Protein AF-A0A963V529-F1 (afdb_monomer)

Solvent-accessible surface area (backbone atoms only — not comparable to full-atom values): 6537 Å² total; per-residue (Å²): 136,80,77,86,58,84,47,47,25,36,39,37,42,40,53,85,69,39,52,60,66,61,53,42,55,56,46,49,71,38,91,58,38,43,53,49,37,35,56,44,41,83,88,48,21,21,48,90,95,41,72,45,50,96,84,39,33,52,70,54,32,70,77,38,51,63,60,51,53,52,48,42,47,70,38,88,52,44,18,30,31,42,45,43,93,80,27,54,68,83,51,53,61,57,53,73,71,33,88,37,36,42,80,42,80,50,76,58,62,66,81,70,40,79,109

Nearest PDB structures (foldseek):
  3trf-assembly1_A  TM=5.074E-01  e=8.891E-01  Coxiella burnetii
  6b4y-assembly1_A  TM=4.687E-01  e=2.104E+00  Schistosoma mansoni
  6h78-assembly5_I  TM=2.292E-01  e=4.081E+00  Homo sapiens
  6h78-assembly6_L  TM=2.900E-01  e=7.915E+00  Homo sapiens

pLDDT: mean 92.96, std 10.65, range [39.31, 98.69]

Structure (mmCIF, N/CA/C/O backbone):
data_AF-A0A963V529-F1
#
_entry.id   AF-A0A963V529-F1
#
loop_
_atom_site.group_PDB
_atom_site.id
_atom_site.type_symbol
_atom_site.label_atom_id
_atom_site.label_alt_id
_atom_site.label_comp_id
_atom_site.label_asym_id
_atom_site.label_entity_id
_atom_site.label_seq_id
_atom_site.pdbx_PDB_ins_code
_atom_site.Cartn_x
_atom_site.Cartn_y
_atom_site.Cartn_z
_atom_site.occupancy
_atom_site.B_iso_or_equiv
_atom_site.auth_seq_id
_atom_site.auth_comp_id
_atom_site.auth_asym_id
_atom_site.auth_atom_id
_atom_site.pdbx_PDB_model_num
ATOM 1 N N . MET A 1 1 ? -10.910 10.519 20.630 1.00 39.31 1 MET A N 1
ATOM 2 C CA . MET A 1 1 ? -11.496 9.165 20.519 1.00 39.31 1 MET A CA 1
ATOM 3 C C . MET A 1 1 ? -12.323 9.102 19.244 1.00 39.31 1 MET A C 1
ATOM 5 O O . MET A 1 1 ? -13.489 9.469 19.258 1.00 39.31 1 MET A O 1
ATOM 9 N N . THR A 1 2 ? -11.707 8.739 18.123 1.00 46.22 2 THR A N 1
ATOM 10 C CA . THR A 1 2 ? -12.409 8.507 16.854 1.00 46.22 2 THR A CA 1
ATOM 11 C C . THR A 1 2 ? -13.068 7.131 16.920 1.00 46.22 2 THR A C 1
ATOM 13 O O . THR A 1 2 ? -12.417 6.146 17.265 1.00 46.22 2 THR A O 1
ATOM 16 N N . GLY A 1 3 ? -14.382 7.067 16.685 1.00 47.03 3 GLY A N 1
ATOM 17 C CA . GLY A 1 3 ? -15.131 5.810 16.685 1.00 47.03 3 GLY A CA 1
ATOM 18 C C . GLY A 1 3 ? -14.471 4.800 15.749 1.00 47.03 3 GLY A C 1
ATOM 19 O O . GLY A 1 3 ? -14.056 5.164 14.650 1.00 47.03 3 GLY A O 1
ATOM 20 N N . ALA A 1 4 ? -14.323 3.556 16.205 1.00 60.03 4 ALA A N 1
ATOM 21 C CA . ALA A 1 4 ? -13.649 2.512 15.446 1.00 60.03 4 ALA A CA 1
ATOM 22 C C . ALA A 1 4 ? -14.365 2.303 14.103 1.00 60.03 4 ALA A C 1
ATOM 24 O O . ALA A 1 4 ? -15.434 1.696 14.040 1.00 60.03 4 ALA A O 1
ATOM 25 N N . GLY A 1 5 ? -13.779 2.837 13.031 1.00 73.69 5 GLY A N 1
ATOM 26 C CA . GLY A 1 5 ? -14.250 2.604 11.675 1.00 73.69 5 GLY A CA 1
ATOM 27 C C . GLY A 1 5 ? -14.264 1.107 11.360 1.00 73.69 5 GLY A C 1
ATOM 28 O O . GLY A 1 5 ? -13.489 0.324 11.922 1.00 73.69 5 GLY A O 1
ATOM 29 N N . ARG A 1 6 ? -15.141 0.700 10.432 1.00 90.69 6 ARG A N 1
ATOM 30 C CA . ARG A 1 6 ? -15.253 -0.694 9.956 1.00 90.69 6 ARG A CA 1
ATOM 31 C C . ARG A 1 6 ? -13.898 -1.283 9.548 1.00 90.69 6 ARG A C 1
ATOM 33 O O . ARG A 1 6 ? -13.663 -2.477 9.724 1.00 90.69 6 ARG A O 1
ATOM 40 N N . PHE A 1 7 ? -13.015 -0.434 9.036 1.00 96.31 7 PHE A N 1
ATOM 41 C CA . PHE A 1 7 ? -11.695 -0.796 8.553 1.00 96.31 7 PHE A CA 1
ATOM 42 C C . PHE A 1 7 ? -10.591 -0.170 9.399 1.00 96.31 7 PHE A C 1
ATOM 44 O O . PHE A 1 7 ? -10.734 0.958 9.866 1.00 96.31 7 PHE A O 1
ATOM 51 N N . HIS A 1 8 ? -9.498 -0.910 9.576 1.00 96.12 8 HIS A N 1
ATOM 52 C CA . HIS A 1 8 ? -8.264 -0.420 10.208 1.00 96.12 8 HIS A CA 1
ATOM 53 C C . HIS A 1 8 ? -7.143 -0.177 9.190 1.00 96.12 8 HIS A C 1
ATOM 55 O O . HIS A 1 8 ? -6.201 0.552 9.473 1.00 96.12 8 HIS A O 1
ATOM 61 N N . SER A 1 9 ? -7.266 -0.742 7.989 1.00 98.06 9 SER A N 1
ATOM 62 C CA . SER A 1 9 ? -6.318 -0.555 6.894 1.00 98.06 9 SER A CA 1
ATOM 63 C C . SER A 1 9 ? -6.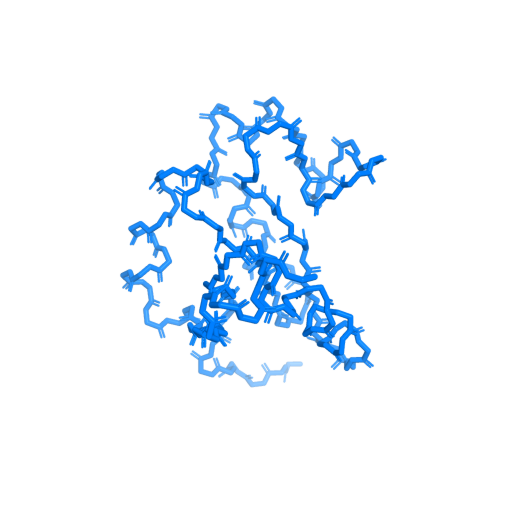989 -0.765 5.541 1.00 98.06 9 SER A C 1
ATOM 65 O O . SER A 1 9 ? -8.141 -1.207 5.463 1.00 98.06 9 SER A O 1
ATOM 67 N N . PHE A 1 10 ? -6.268 -0.471 4.462 1.00 98.56 10 PHE A N 1
ATOM 68 C CA . PHE A 1 10 ? -6.684 -0.805 3.103 1.00 98.56 10 PHE A CA 1
ATOM 69 C C . PHE A 1 10 ? -5.527 -1.318 2.242 1.00 98.56 10 PHE A C 1
ATOM 71 O O . PHE A 1 10 ? -4.362 -0.988 2.459 1.00 98.56 10 PHE A O 1
ATOM 78 N N . VAL A 1 11 ? -5.866 -2.095 1.217 1.00 98.69 11 VAL A N 1
ATOM 79 C CA . VAL A 1 11 ? -4.949 -2.533 0.164 1.00 98.69 11 VAL A CA 1
ATOM 80 C C . VAL A 1 11 ? -5.530 -2.186 -1.202 1.00 98.69 11 VAL A C 1
ATOM 82 O O . VAL A 1 11 ? -6.704 -2.446 -1.477 1.00 98.69 11 VAL A O 1
ATOM 85 N N . ILE A 1 12 ? -4.703 -1.600 -2.065 1.00 98.44 12 ILE A N 1
ATOM 86 C CA . ILE A 1 12 ? -5.017 -1.381 -3.476 1.00 98.44 12 ILE A CA 1
ATOM 87 C C . ILE A 1 12 ? -4.391 -2.528 -4.265 1.00 98.44 12 ILE A C 1
ATOM 89 O O . ILE A 1 12 ? -3.183 -2.541 -4.506 1.00 98.44 12 ILE A O 1
ATOM 93 N N . LEU A 1 13 ? -5.221 -3.492 -4.651 1.00 98.12 13 LEU A N 1
ATOM 94 C CA . LEU A 1 13 ? -4.851 -4.574 -5.554 1.00 98.12 13 LEU A CA 1
ATOM 95 C C . LEU A 1 13 ? -4.865 -4.028 -6.979 1.00 98.12 13 LEU A C 1
ATOM 97 O O . LEU A 1 13 ? -5.916 -3.635 -7.490 1.00 98.12 13 LEU A O 1
ATOM 101 N N . ALA A 1 14 ? -3.695 -3.967 -7.600 1.00 96.44 14 ALA A N 1
ATOM 102 C CA . ALA A 1 14 ? -3.530 -3.3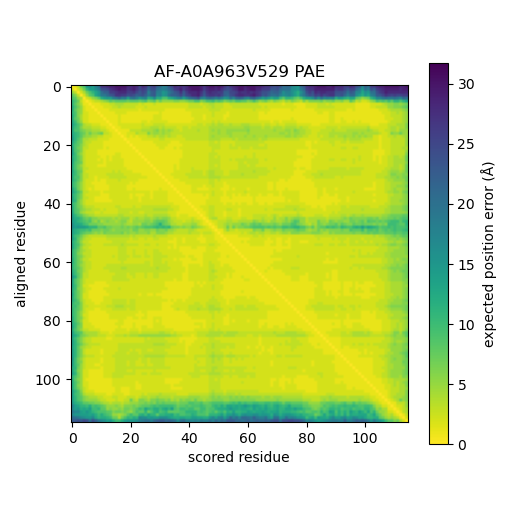68 -8.916 1.00 96.44 14 ALA A CA 1
ATOM 103 C C . ALA A 1 14 ? -2.371 -4.019 -9.680 1.00 96.44 14 ALA A C 1
ATOM 105 O O . ALA A 1 14 ? -1.675 -4.896 -9.177 1.00 96.44 14 ALA A O 1
ATOM 106 N N . ALA A 1 15 ? -2.157 -3.561 -10.908 1.00 93.06 15 ALA A N 1
ATOM 107 C CA . ALA A 1 15 ? -0.996 -3.905 -11.720 1.00 93.06 15 ALA A CA 1
ATOM 108 C C . ALA A 1 15 ? -0.331 -2.634 -12.270 1.00 93.06 15 ALA A C 1
ATOM 110 O O . ALA A 1 15 ? -0.842 -1.517 -12.105 1.00 93.06 15 ALA A O 1
ATOM 111 N N . MET A 1 16 ? 0.807 -2.790 -12.949 1.00 91.19 16 MET A N 1
ATOM 112 C CA . MET A 1 16 ? 1.465 -1.680 -13.637 1.00 91.19 16 MET A CA 1
ATOM 113 C C . MET A 1 16 ? 0.503 -0.986 -14.615 1.00 91.19 16 MET A C 1
ATOM 115 O O . MET A 1 16 ? -0.306 -1.630 -15.276 1.00 91.19 16 MET A O 1
ATOM 119 N N . ARG A 1 17 ? 0.598 0.349 -14.708 1.00 90.88 17 ARG A N 1
ATOM 120 C CA . ARG A 1 17 ? -0.154 1.184 -15.675 1.00 90.88 17 ARG A CA 1
ATOM 121 C C . ARG A 1 17 ? -1.690 1.119 -15.559 1.00 90.88 17 ARG A C 1
ATOM 123 O O . ARG A 1 17 ? -2.404 1.466 -16.500 1.00 90.88 17 ARG A O 1
ATOM 130 N N . THR A 1 18 ? -2.204 0.768 -14.381 1.00 92.69 18 THR A N 1
ATOM 131 C CA . THR A 1 18 ? -3.647 0.759 -14.053 1.00 92.69 18 THR A CA 1
ATOM 132 C C . THR A 1 18 ? -4.188 2.091 -13.523 1.00 92.69 18 THR A C 1
ATOM 134 O O . THR A 1 18 ? -5.381 2.210 -13.282 1.00 92.69 18 THR A O 1
ATOM 137 N N . GLY A 1 19 ? -3.329 3.097 -13.319 1.00 94.31 19 GLY A N 1
ATOM 138 C CA . GLY A 1 19 ? -3.703 4.353 -12.649 1.00 94.31 19 GLY A CA 1
ATOM 139 C C . GLY A 1 19 ? -3.525 4.329 -11.126 1.00 94.31 19 GLY A C 1
ATOM 140 O O . GLY A 1 19 ? -3.919 5.271 -10.447 1.00 94.31 19 GLY A O 1
ATOM 141 N N . SER A 1 20 ? -2.886 3.292 -10.574 1.00 95.88 20 SER A N 1
ATOM 142 C CA . SER A 1 20 ? -2.714 3.142 -9.123 1.00 95.88 20 SER A CA 1
ATOM 143 C C . SER A 1 20 ? -1.913 4.271 -8.456 1.00 95.88 20 SER A C 1
ATOM 145 O O . SER A 1 20 ? -2.199 4.590 -7.309 1.00 95.88 20 SER A O 1
ATOM 147 N N . ASN A 1 21 ? -0.980 4.925 -9.166 1.00 95.50 21 ASN A N 1
ATOM 148 C CA . ASN A 1 21 ? -0.303 6.139 -8.675 1.00 95.50 21 ASN A CA 1
ATOM 149 C C . ASN A 1 21 ? -1.290 7.301 -8.474 1.00 95.50 21 ASN A C 1
ATOM 151 O O . ASN A 1 21 ? -1.277 7.935 -7.429 1.00 95.50 21 ASN A O 1
ATOM 155 N N . LEU A 1 22 ? -2.165 7.555 -9.455 1.00 96.50 22 LEU A N 1
ATOM 156 C CA . LEU A 1 22 ? -3.146 8.641 -9.375 1.00 96.50 22 LEU A CA 1
ATOM 157 C C . LEU A 1 22 ? -4.125 8.408 -8.219 1.00 96.50 22 LEU A C 1
ATOM 159 O O . LEU A 1 22 ? -4.477 9.340 -7.497 1.00 96.50 22 LEU A O 1
ATOM 163 N N . LEU A 1 23 ? -4.548 7.155 -8.025 1.00 97.62 23 LEU A N 1
ATOM 164 C CA . LEU A 1 23 ? -5.392 6.786 -6.894 1.00 97.62 23 LEU A CA 1
ATOM 165 C C . LEU A 1 23 ? -4.661 6.986 -5.558 1.00 97.62 23 LEU A C 1
ATOM 167 O O . LEU A 1 23 ? -5.242 7.551 -4.639 1.00 97.62 23 LEU A O 1
ATOM 171 N N . GLU A 1 24 ? -3.398 6.558 -5.454 1.00 97.44 24 GLU A N 1
ATOM 172 C CA . GLU A 1 24 ? -2.558 6.802 -4.272 1.00 97.44 24 GLU A CA 1
ATOM 173 C C . GLU A 1 24 ? -2.461 8.300 -3.949 1.00 97.44 24 GLU A C 1
ATOM 175 O O . GLU A 1 24 ? -2.726 8.696 -2.816 1.00 97.44 24 GLU A O 1
ATOM 180 N N . GLU A 1 25 ? -2.135 9.136 -4.938 1.00 97.44 25 GLU A N 1
ATOM 181 C CA . GLU A 1 25 ? -2.034 10.592 -4.779 1.00 97.44 25 GLU A CA 1
ATOM 182 C C . GLU A 1 25 ? -3.362 11.208 -4.324 1.00 97.44 25 GLU A C 1
ATOM 184 O O . GLU A 1 25 ? -3.386 12.024 -3.403 1.00 97.44 25 GLU A O 1
ATOM 189 N N . SER A 1 26 ? -4.477 10.765 -4.912 1.00 97.81 26 SER A N 1
ATOM 190 C CA . SER A 1 26 ? -5.818 11.240 -4.559 1.00 97.81 26 SER A CA 1
ATOM 191 C C . SER A 1 26 ? -6.209 10.859 -3.130 1.00 97.81 26 SER A C 1
ATOM 193 O O . SER A 1 26 ? -6.773 11.678 -2.409 1.00 97.81 26 SER A O 1
ATOM 195 N N . LEU A 1 27 ? -5.894 9.633 -2.697 1.00 97.06 27 LEU A N 1
ATOM 196 C CA . LEU A 1 27 ? -6.143 9.186 -1.324 1.00 97.06 27 LEU A CA 1
ATOM 197 C C . LEU A 1 27 ? -5.284 9.967 -0.326 1.00 97.06 27 LEU A C 1
ATOM 199 O O . LEU A 1 27 ? -5.799 10.404 0.696 1.00 97.06 27 LEU A O 1
ATOM 203 N N . ASN A 1 28 ? -4.008 10.194 -0.642 1.00 97.38 28 ASN A N 1
ATOM 204 C CA . ASN A 1 28 ? -3.082 10.945 0.210 1.00 97.38 28 ASN A CA 1
ATOM 205 C C . ASN A 1 28 ? -3.433 12.435 0.344 1.00 97.38 28 ASN A C 1
ATOM 207 O O . ASN A 1 28 ? -2.962 13.087 1.273 1.00 97.38 28 ASN A O 1
ATOM 211 N N . ALA A 1 29 ? -4.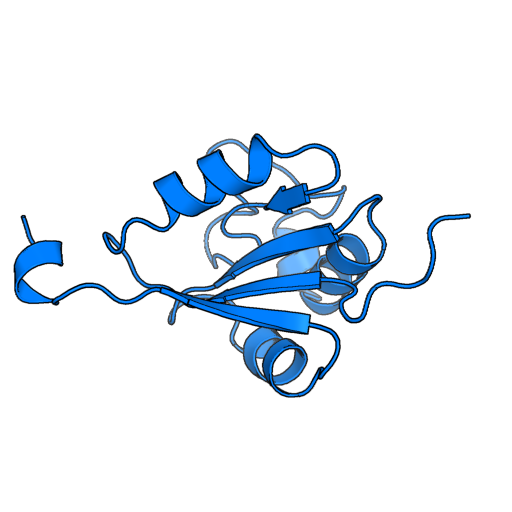262 12.981 -0.549 1.00 97.81 29 ALA A N 1
ATOM 212 C CA . ALA A 1 29 ? -4.782 14.341 -0.427 1.00 97.81 29 ALA A CA 1
ATOM 213 C C . ALA A 1 29 ? -5.920 14.468 0.608 1.00 97.81 29 ALA A C 1
ATOM 215 O O . ALA A 1 29 ? -6.278 15.583 0.989 1.00 97.81 29 ALA A O 1
ATOM 216 N N . ILE A 1 30 ? -6.505 13.353 1.062 1.00 97.69 30 ILE A N 1
ATOM 217 C CA . ILE A 1 30 ? -7.623 13.347 2.011 1.00 97.69 30 ILE A CA 1
ATOM 218 C C . ILE A 1 30 ? -7.076 13.292 3.449 1.00 97.69 30 ILE A C 1
ATOM 220 O O . ILE A 1 30 ? -6.383 12.333 3.799 1.00 97.69 30 ILE A O 1
ATOM 224 N N . PRO A 1 31 ? -7.415 14.260 4.326 1.00 96.81 31 PRO A N 1
ATOM 225 C CA . PRO A 1 31 ? -6.987 14.231 5.722 1.00 96.81 31 PRO A CA 1
ATOM 226 C C . PRO A 1 31 ? -7.394 12.937 6.434 1.00 96.81 31 PRO A C 1
ATOM 228 O O . PRO A 1 31 ? -8.552 12.521 6.391 1.00 96.81 31 PRO A O 1
ATOM 231 N N . GLY A 1 32 ? -6.434 12.314 7.119 1.00 95.81 32 GLY A N 1
ATOM 232 C CA . GLY A 1 32 ? -6.641 11.060 7.844 1.00 95.81 32 GLY A CA 1
ATOM 233 C C . GLY A 1 32 ? -6.504 9.794 6.995 1.00 95.81 32 GLY A C 1
ATOM 234 O O . GLY A 1 32 ? -6.668 8.706 7.547 1.00 95.81 32 GLY A O 1
ATOM 235 N N . LEU A 1 33 ? -6.183 9.905 5.699 1.00 97.31 33 LEU A N 1
ATOM 236 C CA . LEU A 1 33 ? -5.768 8.779 4.862 1.00 97.31 33 LEU A CA 1
ATOM 237 C C . LEU A 1 33 ? -4.270 8.848 4.564 1.00 97.31 33 LEU A C 1
ATOM 239 O O . LEU A 1 33 ? -3.713 9.924 4.359 1.00 97.31 33 LEU A O 1
ATOM 243 N N . CYS A 1 34 ? -3.621 7.687 4.508 1.00 98.12 34 CYS A N 1
ATOM 244 C CA . CYS A 1 34 ? -2.238 7.590 4.059 1.00 98.12 34 CYS A CA 1
ATOM 245 C C . CYS A 1 34 ? -1.981 6.261 3.343 1.00 98.12 34 CYS A C 1
ATOM 247 O O . CYS A 1 34 ? -2.248 5.178 3.859 1.00 98.12 34 CYS A O 1
ATOM 249 N N . CYS A 1 35 ? -1.446 6.333 2.134 1.00 97.94 35 CYS A N 1
ATOM 250 C CA . CYS A 1 35 ? -1.020 5.209 1.329 1.00 97.94 35 CYS A CA 1
ATOM 251 C C . CYS A 1 35 ? 0.506 5.222 1.236 1.00 97.94 35 CYS A C 1
ATOM 253 O O . CYS A 1 35 ? 1.119 6.164 0.733 1.00 97.94 35 CYS A O 1
ATOM 255 N N . HIS A 1 36 ? 1.122 4.142 1.707 1.00 97.69 36 HIS A N 1
ATOM 256 C CA . HIS A 1 36 ? 2.570 3.979 1.819 1.00 97.69 36 HIS A CA 1
ATOM 257 C C . HIS A 1 36 ? 3.211 3.448 0.532 1.00 97.69 36 HIS A C 1
ATOM 259 O O . HIS A 1 36 ? 4.254 2.798 0.584 1.00 97.69 36 HIS A O 1
ATOM 265 N N . GLY A 1 37 ? 2.591 3.718 -0.619 1.00 96.88 37 GLY A N 1
ATOM 266 C CA . GLY A 1 37 ? 3.008 3.223 -1.925 1.00 96.88 37 GLY A CA 1
ATOM 267 C C . GLY A 1 37 ? 3.147 1.705 -1.979 1.00 96.88 37 GLY A C 1
ATOM 268 O O . GLY A 1 37 ? 2.307 0.975 -1.456 1.00 96.88 37 GLY A O 1
ATOM 269 N N . GLU A 1 38 ? 4.201 1.211 -2.620 1.00 97.69 38 GLU A N 1
ATOM 270 C CA . GLU A 1 38 ? 4.470 -0.220 -2.781 1.00 97.69 38 GLU A CA 1
ATOM 271 C C . GLU A 1 38 ? 5.277 -0.770 -1.591 1.00 97.69 38 GLU A C 1
ATOM 273 O O . GLU A 1 38 ? 6.451 -1.128 -1.710 1.00 97.69 38 GLU A O 1
ATOM 278 N N . ALA A 1 39 ? 4.664 -0.801 -0.404 1.00 97.62 39 ALA A N 1
ATOM 279 C CA . ALA A 1 39 ? 5.326 -1.193 0.848 1.00 97.62 39 ALA A CA 1
ATOM 280 C C . ALA A 1 39 ? 5.934 -2.610 0.820 1.00 97.62 39 ALA A C 1
ATOM 282 O O . ALA A 1 39 ? 6.851 -2.899 1.587 1.00 97.62 39 ALA A O 1
ATOM 283 N N . PHE A 1 40 ? 5.447 -3.475 -0.078 1.00 97.75 40 PHE A N 1
ATOM 284 C CA . PHE A 1 40 ? 5.868 -4.869 -0.213 1.00 97.75 40 PHE A CA 1
ATOM 285 C C . PHE A 1 40 ? 6.552 -5.194 -1.548 1.00 97.75 40 PHE A C 1
ATOM 287 O O . PHE A 1 40 ? 6.705 -6.374 -1.875 1.00 97.75 40 PHE A O 1
ATOM 294 N N . ASN A 1 41 ? 7.024 -4.180 -2.282 1.00 96.75 41 ASN A N 1
ATOM 295 C CA . ASN A 1 41 ? 7.845 -4.390 -3.473 1.00 96.75 41 ASN A CA 1
ATOM 296 C C . ASN A 1 41 ? 9.127 -5.176 -3.116 1.00 96.75 41 ASN A C 1
ATOM 298 O O . ASN A 1 41 ? 9.755 -4.890 -2.096 1.00 96.75 41 ASN A O 1
ATOM 302 N N . PRO A 1 42 ? 9.561 -6.164 -3.917 1.00 94.44 42 PRO A N 1
ATOM 303 C CA . PRO A 1 42 ? 10.769 -6.937 -3.620 1.00 94.44 42 PRO A CA 1
ATOM 304 C C . PRO A 1 42 ? 12.064 -6.116 -3.683 1.00 94.44 42 PRO A C 1
ATOM 306 O O . PRO A 1 42 ? 13.057 -6.516 -3.093 1.00 94.44 42 PRO A O 1
ATOM 309 N N . ARG A 1 43 ? 12.081 -4.979 -4.388 1.00 93.75 43 ARG A N 1
ATOM 310 C CA . ARG A 1 43 ? 13.312 -4.218 -4.670 1.00 93.75 43 ARG A CA 1
ATOM 311 C C . ARG A 1 43 ? 13.501 -2.980 -3.800 1.00 93.75 43 ARG A C 1
ATOM 313 O O . ARG A 1 43 ? 14.605 -2.448 -3.734 1.00 93.75 43 ARG A O 1
ATOM 320 N N . PHE A 1 44 ? 12.436 -2.466 -3.196 1.00 94.75 44 PHE A N 1
ATOM 321 C CA . PHE A 1 44 ? 12.462 -1.233 -2.410 1.00 94.75 44 PHE A CA 1
ATOM 322 C C . PHE A 1 44 ? 11.293 -1.194 -1.426 1.00 94.75 44 PHE A C 1
ATOM 324 O O . PHE A 1 44 ? 10.396 -2.029 -1.480 1.00 94.75 44 PHE A O 1
ATOM 331 N N . VAL A 1 45 ? 11.281 -0.197 -0.539 1.00 94.25 45 VAL A N 1
ATOM 332 C CA . VAL A 1 45 ? 10.225 -0.036 0.464 1.00 94.25 45 VAL A CA 1
ATOM 333 C C . VAL A 1 45 ? 9.381 1.211 0.192 1.00 94.25 45 VAL A C 1
ATOM 335 O O . VAL A 1 45 ? 9.856 2.341 0.273 1.00 94.25 45 VAL A O 1
ATOM 338 N N . GLY A 1 46 ? 8.113 1.012 -0.171 1.00 91.75 46 GLY A N 1
ATOM 339 C CA . GLY A 1 46 ? 7.109 2.066 -0.361 1.00 91.75 46 GLY A CA 1
ATOM 340 C C . GLY A 1 46 ? 7.265 2.916 -1.624 1.00 91.75 46 GLY A C 1
ATOM 341 O O . GLY A 1 46 ? 6.280 3.208 -2.291 1.00 91.75 46 GLY A O 1
ATOM 342 N N . GLY A 1 47 ? 8.479 3.311 -1.998 1.00 90.06 47 GLY A N 1
ATOM 343 C CA . GLY A 1 47 ? 8.721 4.049 -3.235 1.00 90.06 47 GLY A CA 1
ATOM 344 C C . GLY A 1 47 ? 10.195 4.364 -3.486 1.00 90.06 47 GLY A C 1
ATOM 345 O O . GLY A 1 47 ? 11.043 4.130 -2.619 1.00 90.06 47 GLY A O 1
ATOM 346 N N . PRO A 1 48 ? 10.519 4.931 -4.661 1.00 81.75 48 PRO A N 1
ATOM 347 C CA . PRO A 1 48 ? 11.879 5.334 -4.996 1.00 81.75 48 PRO A CA 1
ATOM 348 C C . PRO A 1 48 ? 12.450 6.308 -3.958 1.00 81.75 48 PRO A C 1
ATOM 350 O O . PRO A 1 48 ? 11.763 7.236 -3.532 1.00 81.75 48 PRO A O 1
ATOM 353 N N . ARG A 1 49 ? 13.727 6.131 -3.596 1.00 83.31 49 ARG A N 1
ATOM 354 C CA . ARG A 1 49 ? 14.477 6.968 -2.633 1.00 83.31 49 ARG A CA 1
ATOM 355 C C . ARG A 1 49 ? 14.006 6.904 -1.171 1.00 83.31 49 ARG A C 1
ATOM 357 O O . ARG A 1 49 ? 14.541 7.644 -0.350 1.00 83.31 49 ARG A O 1
ATOM 364 N N . LYS A 1 50 ? 13.066 6.025 -0.809 1.00 88.56 50 LYS A N 1
ATOM 365 C CA . LYS A 1 50 ? 12.743 5.748 0.599 1.00 88.56 5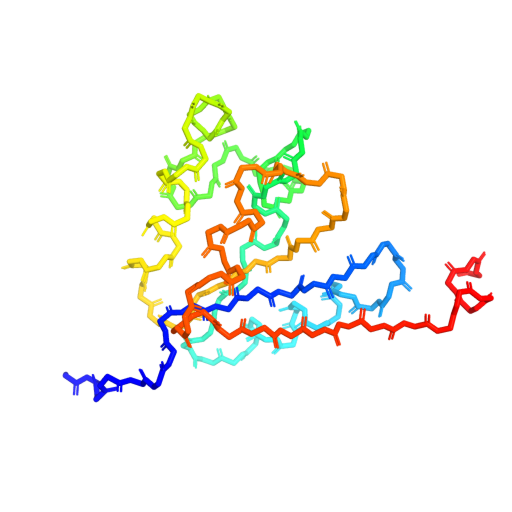0 LYS A CA 1
ATOM 366 C C . LYS A 1 50 ? 13.668 4.658 1.145 1.00 88.56 50 LYS A C 1
ATOM 368 O O . LYS A 1 50 ? 13.794 3.594 0.545 1.00 88.56 50 LYS A O 1
ATOM 373 N N . SER A 1 51 ? 14.299 4.917 2.288 1.00 91.38 51 SER A N 1
ATOM 374 C CA . SER A 1 51 ? 15.103 3.927 3.024 1.00 91.38 51 SER A CA 1
ATOM 375 C C . SER A 1 51 ? 14.277 3.118 4.031 1.00 91.38 51 SER A C 1
ATOM 377 O O . SER A 1 51 ? 14.675 2.018 4.412 1.00 91.38 51 SER A O 1
ATOM 379 N N . ALA A 1 52 ? 13.121 3.648 4.444 1.00 95.69 52 ALA A N 1
ATOM 380 C CA . ALA A 1 52 ? 12.190 3.009 5.364 1.00 95.69 52 ALA A CA 1
ATOM 381 C C . ALA A 1 52 ? 10.749 3.496 5.138 1.00 95.69 52 ALA A C 1
ATOM 383 O O . ALA A 1 52 ? 10.521 4.612 4.662 1.00 95.69 52 ALA A O 1
ATOM 384 N N . VAL A 1 53 ? 9.779 2.675 5.540 1.00 96.88 53 VAL A N 1
ATOM 385 C CA . VAL A 1 53 ? 8.365 3.049 5.698 1.00 96.88 53 VAL A CA 1
ATOM 386 C C . VAL A 1 53 ? 7.997 2.827 7.156 1.00 96.88 53 VAL A C 1
ATOM 388 O O . VAL A 1 53 ? 8.224 1.745 7.687 1.00 96.88 53 VAL A O 1
ATOM 391 N N . LEU A 1 54 ? 7.476 3.862 7.824 1.00 96.81 54 LEU A N 1
ATOM 392 C CA . LEU A 1 54 ? 7.087 3.803 9.243 1.00 96.81 54 LEU A CA 1
ATOM 393 C C . LEU A 1 54 ? 8.199 3.251 10.165 1.00 96.81 54 LEU A C 1
ATOM 395 O O . LEU A 1 54 ? 7.935 2.552 11.144 1.00 96.81 54 LEU A O 1
ATOM 399 N N . GLY A 1 55 ? 9.457 3.564 9.834 1.00 96.94 55 GLY A N 1
ATOM 400 C CA . GLY A 1 55 ? 10.644 3.109 10.563 1.00 96.94 55 GLY A CA 1
ATOM 401 C C . GLY A 1 55 ? 11.098 1.677 10.254 1.00 96.94 55 GLY A C 1
ATOM 402 O O . GLY A 1 55 ? 12.076 1.238 10.847 1.00 96.94 55 GLY A O 1
ATOM 403 N N . VAL A 1 56 ? 10.433 0.966 9.338 1.00 97.94 56 VAL A N 1
ATOM 404 C CA . VAL A 1 56 ? 10.809 -0.387 8.902 1.00 97.94 56 VAL A CA 1
ATOM 405 C C . VAL A 1 56 ? 11.610 -0.308 7.603 1.00 97.94 56 VAL A C 1
ATOM 407 O O . VAL A 1 56 ? 11.131 0.224 6.596 1.00 97.94 56 VAL A O 1
ATOM 410 N N . THR A 1 57 ? 12.840 -0.820 7.624 1.00 97.81 57 THR A N 1
ATOM 411 C CA . THR A 1 57 ? 13.736 -0.868 6.459 1.00 97.81 57 THR A CA 1
ATOM 412 C C . THR A 1 57 ? 13.390 -2.024 5.517 1.00 97.81 57 THR A C 1
ATOM 414 O O . THR A 1 57 ? 12.628 -2.930 5.863 1.00 97.81 57 THR A O 1
ATOM 417 N N . LEU A 1 5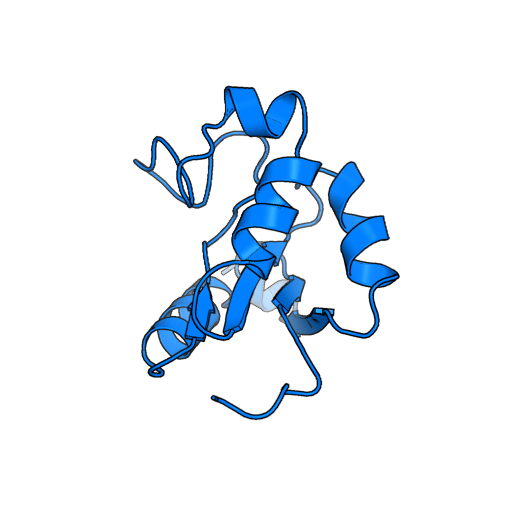8 ? 13.988 -2.021 4.319 1.00 96.75 58 LEU A N 1
ATOM 418 C CA . LEU A 1 58 ? 13.875 -3.133 3.370 1.00 96.75 58 LEU A CA 1
ATOM 419 C C . LEU A 1 58 ? 14.297 -4.469 4.004 1.00 96.75 58 LEU A C 1
ATOM 421 O O . LEU A 1 58 ? 13.540 -5.431 3.949 1.00 96.75 58 LEU A O 1
ATOM 425 N N . GLU A 1 59 ? 15.459 -4.493 4.658 1.00 97.25 59 GLU A N 1
ATOM 426 C CA . GLU A 1 59 ? 16.038 -5.687 5.286 1.00 97.25 59 GLU A CA 1
ATOM 427 C C . GLU A 1 59 ? 15.161 -6.232 6.428 1.00 97.25 59 GLU A C 1
ATOM 429 O O . GLU A 1 59 ? 14.974 -7.440 6.566 1.00 97.25 59 GLU A O 1
ATOM 434 N N . GLN A 1 60 ? 14.585 -5.344 7.247 1.00 97.81 60 GLN A N 1
ATOM 435 C CA . GLN A 1 60 ? 13.658 -5.732 8.315 1.00 97.81 60 GLN A CA 1
ATOM 436 C C . GLN A 1 60 ? 12.376 -6.346 7.742 1.00 97.81 60 GLN A C 1
ATOM 438 O O . GLN A 1 60 ? 11.972 -7.426 8.169 1.00 97.81 60 GLN A O 1
ATOM 443 N N . ARG A 1 61 ? 11.789 -5.702 6.725 1.00 97.38 61 ARG A N 1
ATOM 444 C CA . ARG A 1 61 ? 10.604 -6.202 6.016 1.00 97.38 61 ARG A CA 1
ATOM 445 C C . ARG A 1 61 ? 10.870 -7.537 5.315 1.00 97.38 61 ARG A C 1
ATOM 447 O O . ARG A 1 61 ? 9.990 -8.383 5.278 1.00 97.38 61 ARG A O 1
ATOM 454 N N . GLU A 1 62 ? 12.050 -7.753 4.741 1.00 96.25 62 GLU A N 1
ATOM 455 C CA . GLU A 1 62 ? 12.376 -9.031 4.091 1.00 96.25 62 GLU A CA 1
ATOM 456 C C . GLU A 1 62 ? 12.426 -10.188 5.090 1.00 96.25 62 GLU A C 1
ATOM 458 O O . GLU A 1 62 ? 11.883 -11.266 4.815 1.00 96.25 62 GLU A O 1
ATOM 463 N N . ARG A 1 63 ? 13.015 -9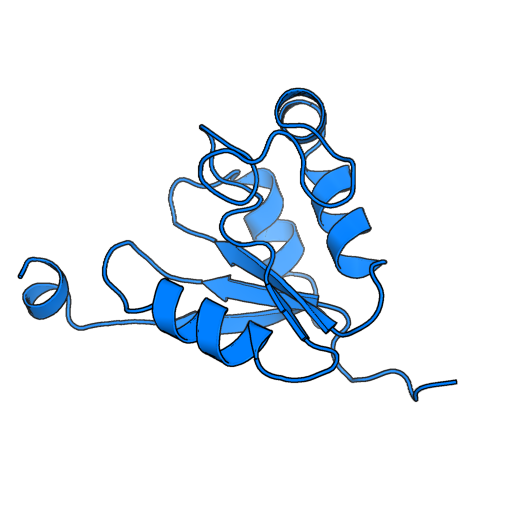.954 6.268 1.00 97.38 63 ARG A N 1
ATOM 464 C CA . ARG A 1 63 ? 13.022 -10.926 7.368 1.00 97.38 63 ARG A CA 1
ATOM 465 C C . ARG A 1 63 ? 11.611 -11.211 7.863 1.00 97.38 63 ARG A C 1
ATOM 467 O O . ARG A 1 63 ? 11.221 -12.374 7.947 1.00 97.38 63 ARG A O 1
ATOM 474 N N . ASP A 1 64 ? 10.855 -10.156 8.148 1.00 97.38 64 ASP A N 1
ATOM 475 C CA . ASP A 1 64 ? 9.482 -10.243 8.622 1.00 97.38 64 ASP A CA 1
ATOM 476 C C . ASP A 1 64 ? 8.610 -9.148 7.982 1.00 97.38 64 ASP A C 1
ATOM 478 O O . ASP A 1 64 ? 8.544 -8.017 8.476 1.00 97.38 64 ASP A O 1
ATOM 482 N N . PRO A 1 65 ? 7.881 -9.456 6.894 1.00 97.38 65 PRO A N 1
ATOM 483 C CA . PRO A 1 65 ? 6.961 -8.492 6.300 1.00 97.38 65 PRO A CA 1
ATOM 484 C C . PRO A 1 65 ? 5.752 -8.278 7.219 1.00 97.38 65 PRO A C 1
ATOM 486 O O . PRO A 1 65 ? 5.007 -7.308 7.060 1.00 97.38 65 PRO A O 1
ATOM 489 N N . GLY A 1 66 ? 5.579 -9.167 8.205 1.00 97.69 66 GLY A N 1
ATOM 490 C CA . GLY A 1 66 ? 4.577 -9.100 9.240 1.00 97.69 66 GLY A CA 1
ATOM 491 C C . GLY A 1 66 ? 4.599 -7.770 9.974 1.00 97.69 66 GLY A C 1
ATOM 492 O O . GLY A 1 66 ? 3.605 -7.039 9.975 1.00 97.69 66 GLY A O 1
ATOM 493 N N . GLN A 1 67 ? 5.791 -7.435 10.466 1.00 97.75 67 GLN A N 1
ATOM 494 C CA . GLN A 1 67 ? 6.119 -6.183 11.130 1.00 97.75 67 GLN A CA 1
ATOM 495 C C . GLN A 1 67 ? 5.714 -4.943 10.319 1.00 97.75 67 GLN A C 1
ATOM 497 O O . GLN A 1 67 ? 5.165 -4.000 10.886 1.00 97.75 67 GLN A O 1
ATOM 502 N N . MET A 1 68 ? 5.963 -4.917 9.004 1.00 98.25 68 MET A N 1
ATOM 503 C CA . MET A 1 68 ? 5.577 -3.783 8.152 1.00 98.25 68 MET A CA 1
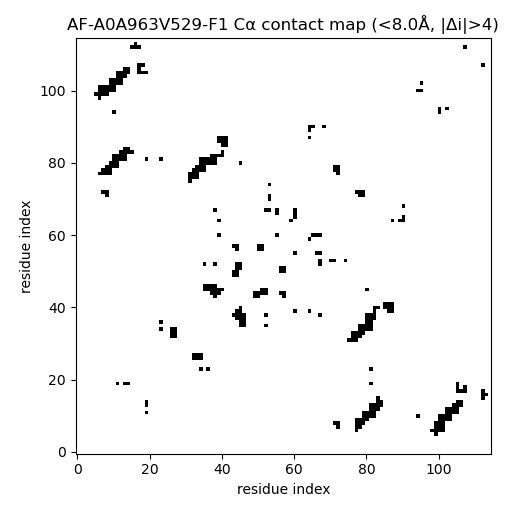ATOM 504 C C . MET A 1 68 ? 4.056 -3.599 8.122 1.00 98.25 68 MET A C 1
ATOM 506 O O . MET A 1 68 ? 3.570 -2.481 8.289 1.00 98.25 68 MET A O 1
ATOM 510 N N . LEU A 1 69 ? 3.296 -4.686 7.939 1.00 98.25 69 LEU A N 1
ATOM 511 C CA . LEU A 1 69 ? 1.832 -4.611 7.920 1.00 98.25 69 LEU A CA 1
ATOM 512 C C . LEU A 1 69 ? 1.290 -4.133 9.270 1.00 98.25 69 LEU A C 1
ATOM 514 O O . LEU A 1 69 ? 0.418 -3.269 9.304 1.00 98.25 69 LEU A O 1
ATOM 518 N N . ASP A 1 70 ? 1.840 -4.639 10.372 1.00 98.06 70 ASP A N 1
ATOM 519 C CA . ASP A 1 70 ? 1.402 -4.266 11.716 1.00 98.06 70 ASP A CA 1
ATOM 520 C C . ASP A 1 70 ? 1.667 -2.775 11.991 1.00 98.06 70 ASP A C 1
ATOM 522 O O . ASP A 1 70 ? 0.831 -2.090 12.579 1.00 98.06 70 ASP A O 1
ATOM 526 N N . ARG A 1 71 ? 2.791 -2.233 11.495 1.00 98.19 71 ARG A N 1
ATOM 527 C CA . ARG A 1 71 ? 3.093 -0.793 11.558 1.00 98.19 71 ARG A CA 1
ATOM 528 C C . ARG A 1 71 ? 2.123 0.044 10.735 1.00 98.19 71 ARG A C 1
ATOM 530 O O . ARG A 1 71 ? 1.701 1.090 11.216 1.00 98.19 71 ARG A O 1
ATOM 537 N N . ILE A 1 72 ? 1.759 -0.412 9.536 1.00 98.25 72 ILE A N 1
ATOM 538 C CA . ILE A 1 72 ? 0.753 0.253 8.696 1.00 98.25 72 ILE A CA 1
ATOM 539 C C . ILE A 1 72 ? -0.592 0.295 9.428 1.00 98.25 72 ILE A C 1
ATOM 541 O O . ILE A 1 72 ? -1.191 1.358 9.515 1.00 98.25 72 ILE A O 1
ATOM 545 N N . VAL A 1 73 ? -1.042 -0.824 10.001 1.00 97.50 73 VAL A N 1
ATOM 546 C CA . VAL A 1 73 ? -2.321 -0.913 10.730 1.00 97.50 73 VAL A CA 1
ATOM 547 C C . VAL A 1 73 ? -2.337 -0.046 11.995 1.00 97.50 73 VAL A C 1
ATOM 549 O O . VAL A 1 73 ? -3.373 0.513 12.343 1.00 97.50 73 VAL A O 1
ATOM 552 N N . ALA A 1 74 ? -1.206 0.063 12.696 1.00 97.19 74 ALA A N 1
ATOM 553 C CA . ALA A 1 74 ? -1.095 0.828 13.938 1.00 97.19 74 ALA A CA 1
ATOM 554 C C . ALA A 1 74 ? -0.866 2.338 13.738 1.00 97.19 74 ALA A C 1
ATOM 556 O O . ALA A 1 74 ? -0.923 3.090 14.713 1.00 97.19 74 ALA A O 1
ATOM 557 N N . ALA A 1 75 ? -0.561 2.787 12.517 1.00 97.12 75 ALA A N 1
ATOM 558 C CA . ALA A 1 75 ? -0.320 4.196 12.229 1.00 97.12 75 ALA A CA 1
ATOM 559 C C . ALA A 1 75 ? -1.596 5.040 12.391 1.00 97.12 75 ALA A C 1
ATOM 561 O O . ALA A 1 75 ? -2.716 4.556 12.234 1.00 97.12 75 ALA A O 1
ATOM 562 N N . GLU A 1 76 ? -1.424 6.325 12.705 1.00 95.50 76 GLU A N 1
ATOM 563 C CA . GLU A 1 76 ? -2.543 7.254 12.869 1.00 95.50 76 GLU A CA 1
ATOM 564 C C . GLU A 1 76 ? -3.334 7.418 11.560 1.00 95.50 76 GLU A C 1
ATOM 566 O O . GLU A 1 76 ? -2.754 7.541 10.479 1.00 95.50 76 GLU A O 1
ATOM 571 N N . GLY A 1 77 ? -4.666 7.438 11.663 1.00 95.25 77 GLY A N 1
ATOM 572 C CA . GLY A 1 77 ? -5.567 7.494 10.511 1.00 95.25 77 GLY A CA 1
ATOM 573 C C . GLY A 1 77 ? -5.817 6.126 9.871 1.00 95.25 77 GLY A C 1
ATOM 574 O O . GLY A 1 77 ? -5.509 5.080 10.440 1.00 95.25 77 GLY A O 1
ATOM 575 N N . LEU A 1 78 ? -6.415 6.125 8.681 1.00 97.62 78 LEU A N 1
ATOM 576 C CA . LEU A 1 78 ? -6.633 4.916 7.895 1.00 97.62 78 LEU A CA 1
ATOM 577 C C . LEU A 1 78 ? -5.501 4.772 6.877 1.00 97.62 78 LEU A C 1
ATOM 579 O O . LEU A 1 78 ? -5.353 5.576 5.956 1.00 97.62 78 LEU A O 1
ATOM 583 N N . ASN A 1 79 ? -4.706 3.725 7.061 1.00 98.50 79 ASN A N 1
ATOM 584 C CA . ASN A 1 79 ? -3.455 3.534 6.346 1.00 98.50 79 ASN A CA 1
ATOM 585 C C . ASN A 1 79 ? -3.531 2.351 5.379 1.00 98.50 79 ASN A C 1
ATOM 587 O O . ASN A 1 79 ? -4.237 1.370 5.618 1.00 98.50 79 ASN A O 1
ATOM 591 N N . GLY A 1 80 ? -2.777 2.414 4.290 1.00 98.38 80 GLY A N 1
ATOM 592 C CA . GLY A 1 80 ? -2.773 1.350 3.300 1.00 98.38 80 GLY A CA 1
ATOM 593 C C . GLY A 1 80 ? -1.576 1.372 2.374 1.00 98.38 80 GLY A C 1
ATOM 594 O O . GLY A 1 80 ? -0.621 2.117 2.573 1.00 98.38 80 GLY A O 1
ATOM 595 N N . PHE A 1 81 ? -1.613 0.516 1.363 1.00 98.62 81 PHE A N 1
ATOM 596 C CA . PHE A 1 81 ? -0.524 0.336 0.408 1.00 98.62 81 PHE A CA 1
ATOM 597 C C . PHE A 1 81 ? -1.050 -0.228 -0.912 1.00 98.62 81 PHE A C 1
ATOM 599 O O . PHE A 1 81 ? -2.163 -0.754 -0.994 1.00 98.62 81 PHE A O 1
ATOM 606 N N . ARG A 1 82 ? -0.226 -0.131 -1.951 1.00 98.31 82 ARG A N 1
ATOM 607 C CA . ARG A 1 82 ? -0.433 -0.806 -3.229 1.00 98.31 82 ARG A CA 1
ATOM 608 C C . ARG A 1 82 ? 0.230 -2.171 -3.208 1.00 98.31 82 ARG A C 1
ATOM 610 O O . ARG A 1 82 ? 1.367 -2.297 -2.758 1.00 98.31 82 ARG A O 1
ATOM 617 N N . TYR A 1 83 ? -0.490 -3.164 -3.712 1.00 98.31 83 TYR A N 1
ATOM 618 C CA . TYR A 1 83 ? -0.041 -4.545 -3.798 1.00 98.31 83 TYR A CA 1
ATOM 619 C C . TYR A 1 83 ? -0.180 -5.051 -5.230 1.00 98.31 83 TYR A C 1
ATOM 621 O O . TYR A 1 83 ? -1.285 -5.046 -5.784 1.00 98.31 83 TYR A O 1
ATOM 629 N N . PHE A 1 84 ? 0.940 -5.460 -5.824 1.00 96.75 84 PHE A N 1
ATOM 630 C CA . PHE A 1 84 ? 1.008 -5.994 -7.187 1.00 96.75 84 PHE A CA 1
ATOM 631 C C . PHE A 1 84 ? 1.329 -7.498 -7.170 1.00 96.75 84 PHE A C 1
ATOM 633 O O . PHE A 1 84 ? 1.783 -8.007 -6.145 1.00 96.75 84 PHE A O 1
ATOM 640 N N . PRO A 1 85 ? 1.111 -8.232 -8.280 1.00 94.12 85 PRO A N 1
ATOM 641 C CA . PRO A 1 85 ? 1.322 -9.683 -8.320 1.00 94.12 85 PRO A CA 1
ATOM 642 C C . PRO A 1 85 ? 2.739 -10.164 -7.963 1.00 94.12 85 PRO A C 1
ATOM 644 O O . PRO A 1 85 ? 2.898 -11.312 -7.567 1.00 94.12 85 PRO A O 1
ATOM 647 N N . ASP A 1 86 ? 3.758 -9.315 -8.109 1.00 94.31 86 ASP A N 1
ATOM 648 C CA . ASP A 1 86 ? 5.167 -9.609 -7.813 1.00 94.31 86 ASP A CA 1
ATOM 649 C C . ASP A 1 86 ? 5.615 -9.151 -6.412 1.00 94.31 86 ASP A C 1
ATOM 651 O O . ASP A 1 86 ? 6.796 -9.242 -6.070 1.00 94.31 86 ASP A O 1
ATOM 655 N N . HIS A 1 87 ? 4.695 -8.634 -5.593 1.00 96.88 87 HIS A N 1
ATOM 656 C CA . HIS A 1 87 ? 4.983 -8.237 -4.214 1.00 96.88 87 HIS A CA 1
ATOM 657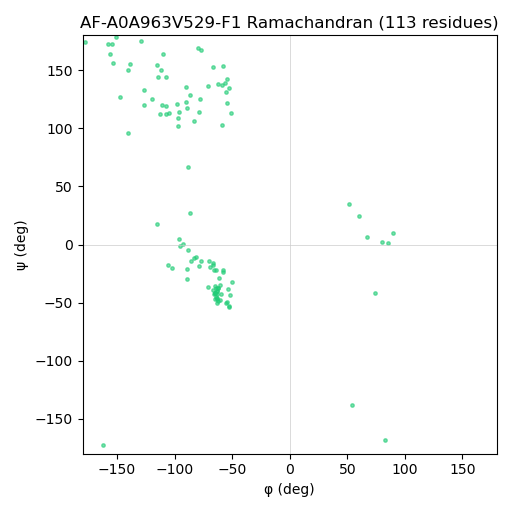 C C . HIS A 1 87 ? 5.066 -9.449 -3.283 1.00 96.88 87 HIS A C 1
ATOM 659 O O . HIS A 1 87 ? 4.674 -10.558 -3.636 1.00 96.88 87 HIS A O 1
ATOM 665 N N . ASP A 1 88 ? 5.574 -9.232 -2.066 1.00 96.06 88 ASP A N 1
ATOM 666 C CA . ASP A 1 88 ? 5.792 -10.304 -1.089 1.00 96.06 88 ASP A CA 1
ATOM 667 C C . ASP A 1 88 ? 4.525 -11.173 -0.888 1.00 96.06 88 ASP A C 1
ATOM 669 O O . ASP A 1 88 ? 3.509 -10.682 -0.368 1.00 96.06 88 ASP A O 1
ATOM 673 N N . PRO A 1 89 ? 4.543 -12.461 -1.283 1.00 95.12 89 PRO A N 1
ATOM 674 C CA . PRO A 1 89 ? 3.353 -13.310 -1.263 1.00 95.12 89 PRO A CA 1
ATOM 675 C C . PRO A 1 89 ? 2.891 -13.644 0.160 1.00 95.12 89 PRO A C 1
ATOM 677 O O . PRO A 1 89 ? 1.721 -13.970 0.364 1.00 95.12 89 PRO A O 1
ATOM 680 N N . ARG A 1 90 ? 3.763 -13.506 1.173 1.00 95.62 90 ARG A N 1
ATOM 681 C CA . ARG A 1 90 ? 3.424 -13.767 2.586 1.00 95.62 90 ARG A CA 1
ATOM 682 C C . ARG A 1 90 ? 2.353 -12.809 3.114 1.00 95.62 90 ARG A C 1
ATOM 684 O O . ARG A 1 90 ? 1.674 -13.120 4.091 1.00 95.62 90 ARG A O 1
ATOM 691 N N . ILE A 1 91 ? 2.193 -11.647 2.479 1.00 97.12 91 ILE A N 1
ATOM 692 C CA . ILE A 1 91 ? 1.223 -10.627 2.886 1.00 97.12 91 ILE A CA 1
ATOM 693 C C . ILE A 1 91 ? -0.140 -10.816 2.240 1.00 97.12 91 ILE A C 1
ATOM 695 O O . ILE A 1 91 ? -1.138 -10.492 2.884 1.00 97.12 91 ILE A O 1
ATOM 699 N N . PHE A 1 92 ? -0.202 -11.386 1.035 1.00 96.00 92 PHE A N 1
ATOM 700 C CA . PHE A 1 92 ? -1.452 -11.555 0.295 1.00 96.00 92 PHE A CA 1
ATOM 701 C C . PHE A 1 92 ? -2.527 -12.257 1.131 1.00 96.00 92 PHE A C 1
ATOM 703 O O . PHE A 1 92 ? -3.607 -11.709 1.352 1.00 96.00 92 PHE A O 1
ATOM 710 N N . GLU A 1 93 ? -2.205 -13.423 1.692 1.00 93.56 93 GLU A N 1
ATOM 711 C CA . GLU A 1 93 ? -3.151 -14.183 2.515 1.00 93.56 93 GLU A CA 1
ATOM 712 C C . GLU A 1 93 ? -3.580 -13.420 3.774 1.00 93.56 93 GLU A C 1
ATOM 714 O O . GLU A 1 93 ? -4.751 -13.477 4.154 1.00 93.56 93 GLU A O 1
ATOM 719 N N . ARG A 1 94 ? -2.667 -12.664 4.407 1.00 95.56 94 ARG A N 1
ATOM 720 C CA . ARG A 1 94 ? -2.991 -11.870 5.604 1.00 95.56 94 ARG A CA 1
ATOM 721 C C . ARG A 1 94 ? -4.039 -10.809 5.283 1.00 95.56 94 ARG A C 1
ATOM 723 O O . ARG A 1 94 ? -5.042 -10.725 5.985 1.00 95.56 94 ARG A O 1
ATOM 730 N N . VAL A 1 95 ? -3.849 -10.039 4.209 1.00 96.94 95 VAL A N 1
ATOM 731 C CA . VAL A 1 95 ? -4.814 -8.992 3.841 1.00 96.94 95 VAL A CA 1
ATOM 732 C C . VAL A 1 95 ? -6.124 -9.559 3.311 1.00 96.94 95 VAL A C 1
ATOM 734 O O . VAL A 1 95 ? -7.185 -9.013 3.613 1.00 96.94 95 VAL A O 1
ATOM 737 N N . MET A 1 96 ? -6.090 -10.660 2.554 1.00 96.81 96 MET A N 1
ATOM 738 C CA . MET A 1 96 ? -7.307 -11.263 2.004 1.00 96.81 96 MET A CA 1
ATOM 739 C C . MET A 1 96 ? -8.206 -11.834 3.102 1.00 96.81 96 MET A C 1
ATOM 741 O O . MET A 1 96 ? -9.420 -11.632 3.054 1.00 96.81 96 MET A O 1
ATOM 745 N N . ARG A 1 97 ? -7.619 -12.460 4.129 1.00 96.62 97 ARG A N 1
ATOM 746 C CA . ARG A 1 97 ? -8.361 -13.048 5.256 1.00 96.62 97 ARG A CA 1
ATOM 747 C C . ARG A 1 97 ? -8.831 -12.038 6.293 1.00 96.62 97 ARG A C 1
ATOM 749 O O . ARG A 1 97 ? -9.733 -12.357 7.058 1.00 96.62 97 ARG A O 1
ATOM 756 N N . ASP A 1 98 ? -8.256 -10.841 6.332 1.00 97.38 98 ASP A N 1
ATOM 757 C CA . ASP A 1 98 ? -8.623 -9.824 7.315 1.00 97.38 98 ASP A CA 1
ATOM 758 C C . ASP A 1 98 ? -9.871 -9.032 6.879 1.00 97.38 98 ASP A C 1
ATOM 760 O O . ASP A 1 98 ? -9.765 -8.166 6.007 1.00 97.38 98 ASP A O 1
ATOM 764 N N . PRO A 1 99 ? -11.059 -9.240 7.480 1.00 96.56 99 PRO A N 1
ATOM 765 C CA . PRO A 1 99 ? -12.279 -8.526 7.092 1.00 96.56 99 PRO A CA 1
ATOM 766 C C . PRO A 1 99 ? -12.230 -7.021 7.399 1.00 96.56 99 PRO A C 1
ATOM 768 O O . PRO A 1 99 ? -13.047 -6.264 6.873 1.00 96.56 99 PRO A O 1
ATOM 771 N N . ARG A 1 100 ? -11.285 -6.577 8.237 1.00 96.88 100 ARG A N 1
ATOM 772 C CA . ARG A 1 100 ? -11.075 -5.173 8.601 1.00 96.88 100 ARG A CA 1
ATOM 773 C C . ARG A 1 100 ? -9.999 -4.489 7.750 1.00 96.88 100 ARG A C 1
ATOM 775 O O . ARG A 1 100 ? -9.810 -3.281 7.890 1.00 96.88 100 ARG A O 1
ATOM 782 N N . CYS A 1 101 ? -9.365 -5.210 6.827 1.00 98.06 101 CYS A N 1
ATOM 783 C CA . CYS A 1 101 ? -8.609 -4.619 5.729 1.00 98.06 101 CYS A CA 1
ATOM 784 C C . CYS A 1 101 ? -9.554 -4.389 4.537 1.00 98.06 101 CYS A C 1
ATOM 786 O O . CYS A 1 101 ? -10.125 -5.348 4.007 1.00 98.06 101 CYS A O 1
ATOM 788 N N . ALA A 1 102 ? -9.754 -3.138 4.119 1.00 98.06 102 ALA A N 1
ATOM 789 C CA . ALA A 1 102 ? -10.534 -2.813 2.925 1.00 98.06 102 ALA A CA 1
ATOM 790 C C . ALA A 1 102 ? -9.771 -3.217 1.654 1.00 98.06 102 ALA A C 1
ATOM 792 O O . ALA A 1 102 ? -8.578 -2.948 1.533 1.00 98.06 102 ALA A O 1
ATOM 793 N N . LYS A 1 103 ? -10.456 -3.834 0.684 1.00 98.12 103 LYS A N 1
ATOM 794 C CA . LYS A 1 103 ? -9.862 -4.234 -0.600 1.00 98.12 103 LYS A CA 1
ATOM 795 C C . LYS A 1 103 ? -10.367 -3.317 -1.696 1.00 98.12 103 LYS A C 1
ATOM 797 O O . LYS A 1 103 ? -11.567 -3.277 -1.957 1.00 98.12 103 LYS A O 1
ATOM 802 N N . ILE A 1 104 ? -9.448 -2.615 -2.341 1.00 97.94 104 ILE A N 1
ATOM 803 C CA . ILE A 1 104 ? -9.723 -1.792 -3.513 1.00 97.94 104 ILE A CA 1
ATOM 804 C C . ILE A 1 104 ? -9.118 -2.521 -4.708 1.00 97.94 104 ILE A C 1
ATOM 806 O O . ILE A 1 104 ? -7.902 -2.668 -4.787 1.00 97.94 104 ILE A O 1
ATOM 810 N N . VAL A 1 105 ? -9.961 -3.010 -5.615 1.00 96.81 105 VAL A N 1
ATOM 811 C CA . VAL A 1 105 ? -9.519 -3.705 -6.830 1.00 96.81 105 VAL A CA 1
ATOM 812 C C . VAL A 1 105 ? -9.524 -2.703 -7.975 1.00 96.81 105 VAL A C 1
ATOM 814 O O . VAL A 1 105 ? -10.588 -2.279 -8.422 1.00 96.81 105 VAL A O 1
ATOM 817 N N . LEU A 1 106 ? -8.337 -2.313 -8.435 1.00 95.56 106 LEU A N 1
ATOM 818 C CA . LEU A 1 106 ? -8.180 -1.374 -9.538 1.00 95.56 106 LEU A CA 1
ATOM 819 C C . LEU A 1 106 ? -7.758 -2.127 -10.798 1.00 95.56 106 LEU A C 1
ATOM 821 O O . LEU A 1 106 ? -6.650 -2.657 -10.888 1.00 95.56 106 LEU A O 1
ATOM 825 N N . THR A 1 107 ? -8.650 -2.149 -11.783 1.00 92.31 107 THR A N 1
ATOM 826 C CA . THR A 1 107 ? -8.409 -2.771 -13.087 1.00 92.31 107 THR A CA 1
ATOM 827 C C . THR A 1 107 ? -8.426 -1.722 -14.188 1.00 92.31 107 THR A C 1
ATOM 829 O O . THR A 1 107 ? -9.029 -0.659 -14.055 1.00 92.31 107 THR A O 1
ATOM 832 N N . ARG A 1 108 ? -7.736 -2.027 -15.285 1.00 90.19 108 ARG A N 1
ATOM 833 C CA . ARG A 1 108 ? -7.763 -1.262 -16.529 1.00 90.19 108 ARG A CA 1
ATOM 834 C C . ARG A 1 108 ? -7.757 -2.252 -17.685 1.00 90.19 108 ARG A C 1
ATOM 836 O O . ARG A 1 108 ? -7.214 -3.347 -17.535 1.00 90.19 108 ARG A O 1
ATOM 843 N N . ASN A 1 109 ? -8.362 -1.882 -18.811 1.00 86.25 109 ASN A N 1
ATOM 844 C CA . ASN A 1 109 ? -8.288 -2.689 -20.023 1.00 86.25 109 ASN A CA 1
ATOM 845 C C . ASN A 1 109 ? -6.805 -2.941 -20.372 1.00 86.25 109 ASN A C 1
ATOM 847 O O . ASN A 1 109 ? -6.078 -1.963 -20.559 1.00 86.25 109 ASN A O 1
ATOM 851 N N . PRO A 1 110 ? -6.346 -4.206 -20.470 1.00 79.25 110 PRO A N 1
ATOM 852 C CA . PRO A 1 110 ? -4.946 -4.510 -20.743 1.00 79.25 110 PRO A CA 1
ATOM 853 C C . PRO A 1 110 ? -4.417 -3.813 -21.996 1.00 79.25 110 PRO A C 1
ATOM 855 O O . PRO A 1 110 ? -3.305 -3.300 -21.961 1.00 79.25 110 PRO A O 1
ATOM 858 N N . LEU A 1 111 ? -5.221 -3.711 -23.063 1.00 81.00 111 LEU A N 1
ATOM 859 C CA . LEU A 1 111 ? -4.820 -3.034 -24.304 1.00 81.00 111 LEU A CA 1
ATOM 860 C C . LEU A 1 111 ? -4.481 -1.554 -24.074 1.00 81.00 111 LEU A C 1
ATOM 862 O O . LEU A 1 111 ? -3.545 -1.034 -24.671 1.00 81.00 111 LEU A O 1
ATOM 866 N N . GLU A 1 112 ? -5.189 -0.890 -23.163 1.00 79.50 112 GLU A N 1
ATOM 867 C CA . GLU A 1 112 ? -4.959 0.515 -22.811 1.00 79.50 112 GLU A CA 1
ATOM 868 C C . GLU A 1 112 ? -3.810 0.707 -21.809 1.00 79.50 112 GLU A C 1
ATOM 870 O O . GLU A 1 112 ? -3.388 1.837 -21.557 1.00 79.50 112 GLU A O 1
ATOM 875 N N . SER A 1 113 ? -3.307 -0.374 -21.208 1.00 74.56 113 SE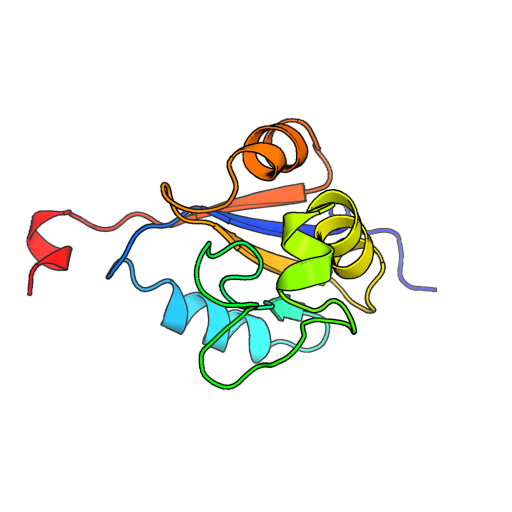R A N 1
ATOM 876 C CA . SER A 1 113 ? -2.183 -0.342 -20.266 1.00 74.56 113 SER A CA 1
ATOM 877 C C . SER A 1 113 ? -0.809 -0.408 -20.945 1.00 74.56 113 SER A C 1
ATOM 879 O O . SER A 1 113 ? 0.181 -0.096 -20.282 1.00 74.56 113 SER A O 1
ATOM 881 N N . TYR A 1 114 ? -0.740 -0.778 -22.231 1.00 70.44 114 TYR A N 1
ATOM 882 C CA . TYR A 1 114 ? 0.502 -0.854 -23.022 1.00 70.44 114 TYR A CA 1
ATOM 883 C C . TYR A 1 114 ? 0.837 0.426 -23.806 1.00 70.44 114 TYR A C 1
ATOM 885 O O . TYR A 1 114 ? 1.856 0.454 -24.497 1.00 70.44 114 TYR A O 1
ATOM 893 N N . VAL A 1 115 ? 0.001 1.463 -23.699 1.00 58.84 115 VAL A N 1
ATOM 894 C CA . VAL A 1 115 ? 0.198 2.775 -24.343 1.00 58.84 115 VAL A CA 1
ATOM 895 C C . VAL A 1 115 ? 0.882 3.759 -23.395 1.00 58.84 115 VAL A C 1
ATOM 897 O O . VAL A 1 115 ? 0.555 3.769 -22.179 1.00 58.84 115 VAL A O 1
#

Sequence (115 aa):
MTGAGRFHSFVILAAMRTGSNLLEESLNAIPGLCCHGEAFNPRFVGGPRKSAVLGVTLEQRERDPGQMLDRIVAAEGLNGFRYFPDHDPRIFERVMRDPRCAKIVLTRNPLESYV

Radius of gyration: 13.89 Å; Cα contacts (8 Å, |Δi|>4): 185; chains: 1; bounding box: 31×28×45 Å

Foldseek 3Di:
DPPDPLALEEEEEDAAQLCVVVVQVVQCVDPQEHELEACFALPAGSDPPDQDDLPAGNVNCVVPVVVVVVSQSPDTGHGYYYDYPRGDPVCVVVQVPDSNYHYHYGDDDVVNSVD

Secondary structure (DSSP, 8-state):
-----S-SEEEEE--TTSSHHHHHHHHHTSTTEEE-SBTT-SSSSBSTT-SEETTEEHHHHHH-HHHHHHHHHHSSSEEEEEE-TTS-HHHHHHHHH-TTEEEEE----HHHH--

Mean predicted aligned error: 4.03 Å